Protein AF-A0A816ISH6-F1 (afdb_monomer_lite)

Secondary structure (DSSP, 8-state):
-HHHHHHHHHHHHHHHHHHHHHHHHHHHHHHHHHHHHHHHHHHHHHHHHHHHHHHHHHHHHHHHHHHHHHHHHHHHHHHHHHS-EEEEETTEEEEE--GGG--GGGS------------------------------

InterPro domains:
  IPR006880 INO80 complex subunit B-like conserved region [PF04795] (16-98)
  IPR006880 INO80 complex subunit B-like conserved region [SM01406] (16-101)
  IPR029523 INO80 complex, subunit Ies2 [PTHR21561] (8-111)

Structure (mmCIF, N/CA/C/O backbone):
data_AF-A0A816ISH6-F1
#
_entry.id   AF-A0A816ISH6-F1
#
loop_
_atom_site.group_PDB
_atom_site.id
_atom_site.type_symbol
_atom_site.label_atom_id
_atom_site.label_alt_id
_atom_site.label_comp_id
_atom_site.label_asym_id
_atom_site.label_entity_id
_atom_site.label_seq_id
_atom_site.pdbx_PDB_ins_code
_atom_site.Cartn_x
_atom_site.Cartn_y
_atom_site.Cartn_z
_atom_site.occupancy
_atom_site.B_iso_or_equiv
_atom_site.auth_seq_id
_atom_site.auth_comp_id
_atom_site.auth_asym_id
_atom_site.auth_atom_id
_atom_site.pdbx_PDB_model_num
ATOM 1 N N . MET A 1 1 ? -42.555 -4.590 68.424 1.00 69.19 1 MET A N 1
ATOM 2 C CA . MET A 1 1 ? -42.916 -4.841 67.011 1.00 69.19 1 MET A CA 1
ATOM 3 C C . MET A 1 1 ? -42.057 -4.016 66.054 1.00 69.19 1 MET A C 1
ATOM 5 O O . MET A 1 1 ? -41.632 -4.557 65.042 1.00 69.19 1 MET A O 1
ATOM 9 N N . ASP A 1 2 ? -41.692 -2.780 66.402 1.00 79.88 2 ASP A N 1
ATOM 10 C CA . ASP A 1 2 ? -40.954 -1.865 65.508 1.00 79.88 2 ASP A CA 1
ATOM 11 C C . ASP A 1 2 ? -39.544 -2.328 65.096 1.00 79.88 2 ASP A C 1
ATOM 13 O O . ASP A 1 2 ? -39.117 -2.095 63.967 1.00 79.88 2 ASP A O 1
ATOM 17 N N . TYR A 1 3 ? -38.843 -3.078 65.954 1.00 80.94 3 TYR A N 1
ATOM 18 C CA . TYR A 1 3 ? -37.494 -3.588 65.659 1.00 80.94 3 TYR A CA 1
ATOM 19 C C . TYR A 1 3 ? -37.421 -4.527 64.444 1.00 80.94 3 TYR A C 1
ATOM 21 O O . TYR A 1 3 ? -36.419 -4.541 63.731 1.00 80.94 3 TYR A O 1
ATOM 29 N N . LEU A 1 4 ? -38.469 -5.313 64.179 1.00 86.25 4 LEU A N 1
ATOM 30 C CA . LEU A 1 4 ? -38.482 -6.225 63.030 1.00 86.25 4 LEU A CA 1
ATOM 31 C C . LEU A 1 4 ? -38.718 -5.480 61.709 1.00 86.25 4 LEU A C 1
ATOM 33 O O . LEU A 1 4 ? -38.210 -5.899 60.669 1.00 86.25 4 LEU A O 1
ATOM 37 N N . LEU A 1 5 ? -39.452 -4.365 61.749 1.00 84.50 5 LEU A N 1
ATOM 38 C CA . LEU A 1 5 ? -39.700 -3.504 60.593 1.00 84.50 5 LEU A CA 1
ATOM 39 C C . LEU A 1 5 ? -38.444 -2.728 60.187 1.00 84.50 5 LEU A C 1
ATOM 41 O O . LEU A 1 5 ? -38.107 -2.723 59.003 1.00 84.50 5 LEU A O 1
ATOM 45 N N . LEU A 1 6 ? -37.716 -2.163 61.159 1.00 86.19 6 LEU A N 1
ATOM 46 C CA . LEU A 1 6 ? -36.455 -1.456 60.907 1.00 86.19 6 LEU A CA 1
ATOM 47 C C . LEU A 1 6 ? -35.427 -2.378 60.240 1.00 86.19 6 LEU A C 1
ATOM 49 O O . LEU A 1 6 ? -34.902 -2.068 59.174 1.00 86.19 6 LEU A O 1
ATOM 53 N N . ARG A 1 7 ? -35.235 -3.578 60.802 1.00 84.38 7 ARG A N 1
ATOM 54 C CA . ARG A 1 7 ? -34.295 -4.571 60.267 1.00 84.38 7 ARG A CA 1
ATOM 55 C C . ARG A 1 7 ? -34.667 -5.024 58.851 1.00 84.38 7 ARG A C 1
ATOM 57 O O . ARG A 1 7 ? -33.789 -5.265 58.024 1.00 84.38 7 ARG A O 1
ATOM 64 N N . ARG A 1 8 ? -35.964 -5.148 58.546 1.00 82.81 8 ARG A N 1
ATOM 65 C CA . ARG A 1 8 ? -36.443 -5.483 57.194 1.00 82.81 8 ARG A CA 1
ATOM 66 C C . ARG A 1 8 ? -36.147 -4.360 56.198 1.00 82.81 8 ARG A C 1
ATOM 68 O O . ARG A 1 8 ? -35.748 -4.648 55.075 1.00 82.81 8 ARG A O 1
ATOM 75 N N . GLN A 1 9 ? -36.321 -3.105 56.604 1.00 82.75 9 GLN A N 1
ATOM 76 C CA . GLN A 1 9 ? -36.034 -1.941 55.768 1.00 82.75 9 GLN A CA 1
ATOM 77 C C . GLN A 1 9 ? -34.530 -1.773 55.511 1.00 82.75 9 GLN A C 1
ATOM 79 O O . GLN A 1 9 ? -34.135 -1.495 54.381 1.00 82.75 9 GLN A O 1
ATOM 84 N N . GLU A 1 10 ? -33.690 -2.019 56.518 1.00 82.06 10 GLU A N 1
ATOM 85 C CA . GLU A 1 10 ? -32.228 -2.027 56.374 1.00 82.06 10 GLU A CA 1
ATOM 86 C C . GLU A 1 10 ? -31.761 -3.083 55.365 1.00 82.06 10 GLU A C 1
ATOM 88 O O . GLU A 1 10 ? -30.990 -2.761 54.465 1.00 82.06 10 GLU A O 1
ATOM 93 N N . ASN A 1 11 ? -32.299 -4.307 55.431 1.00 82.00 11 ASN A N 1
ATOM 94 C CA . ASN A 1 11 ? -31.974 -5.368 54.468 1.00 82.00 11 ASN A CA 1
ATOM 95 C C . ASN A 1 11 ? -32.389 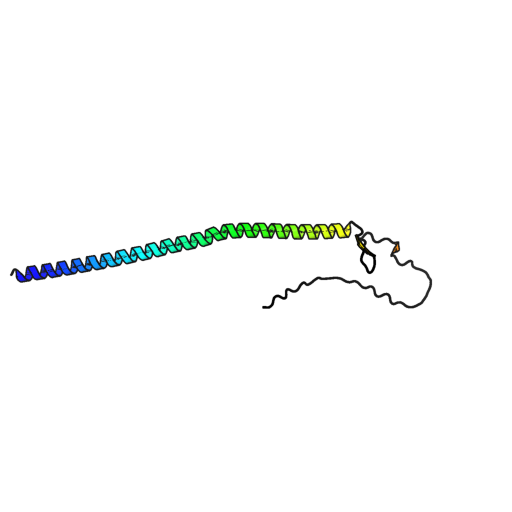-5.005 53.031 1.00 82.00 11 ASN A C 1
ATOM 97 O O . ASN A 1 11 ? -31.650 -5.268 52.083 1.00 82.00 11 ASN A O 1
ATOM 101 N N . LEU A 1 12 ? -33.559 -4.379 52.856 1.00 81.44 12 LEU A N 1
ATOM 102 C CA . LEU A 1 12 ? -34.003 -3.897 51.543 1.00 81.44 12 LEU A CA 1
ATOM 103 C C . LEU A 1 12 ? -33.078 -2.788 51.013 1.00 81.44 12 LEU A C 1
ATOM 105 O O . LEU A 1 12 ? -32.686 -2.824 49.848 1.00 81.44 12 LEU A O 1
ATOM 109 N N . SER A 1 13 ? -32.663 -1.858 51.876 1.00 88.50 13 SER A N 1
ATOM 110 C CA . SER A 1 13 ? -31.716 -0.790 51.532 1.00 88.50 13 SER A CA 1
ATOM 111 C C . SER A 1 13 ? -30.327 -1.332 51.169 1.00 88.50 13 SER A C 1
ATOM 113 O O . SER A 1 13 ? -29.712 -0.867 50.207 1.00 88.50 13 SER A O 1
ATOM 115 N N . GLU A 1 14 ? -29.814 -2.333 51.890 1.00 86.12 14 GLU A N 1
ATOM 116 C CA . GLU A 1 14 ? -28.537 -2.980 51.559 1.00 86.12 14 GLU A CA 1
ATOM 117 C C . GLU A 1 14 ? -28.580 -3.674 50.194 1.00 86.12 14 GLU A C 1
ATOM 119 O O . GLU A 1 14 ? -27.653 -3.515 49.389 1.00 86.12 14 GLU A O 1
ATOM 124 N N . MET A 1 15 ? -29.677 -4.378 49.894 1.00 87.12 15 MET A N 1
ATOM 125 C CA . MET A 1 15 ? -29.884 -4.992 48.582 1.00 87.12 15 MET A CA 1
ATOM 126 C C . MET A 1 15 ? -29.921 -3.945 47.463 1.00 87.12 15 MET A C 1
ATOM 128 O O . MET A 1 15 ? -29.249 -4.113 46.445 1.00 87.12 15 MET A O 1
ATOM 132 N N . GLU A 1 16 ? -30.642 -2.837 47.646 1.00 87.50 16 GLU A N 1
ATOM 133 C CA . GLU A 1 16 ? -30.688 -1.746 46.664 1.00 87.50 16 GLU A CA 1
ATOM 134 C C . GLU A 1 16 ? -29.313 -1.101 46.437 1.00 87.50 16 GLU A C 1
ATOM 136 O O . GLU A 1 16 ? -28.936 -0.791 45.300 1.00 87.50 16 GLU A O 1
ATOM 141 N N . GLN A 1 17 ? -28.521 -0.926 47.499 1.00 89.56 17 GLN A N 1
ATOM 142 C CA . GLN A 1 17 ? -27.163 -0.392 47.389 1.00 89.56 17 GLN A CA 1
ATOM 143 C C . GLN A 1 17 ? -26.221 -1.338 46.639 1.00 89.56 17 GLN A C 1
ATOM 145 O O . GLN A 1 17 ? -25.412 -0.878 45.825 1.00 89.56 17 GLN A O 1
ATOM 150 N N . GLN A 1 18 ? -26.311 -2.649 46.876 1.00 90.00 18 GLN A N 1
ATOM 151 C CA . GLN A 1 18 ? -25.559 -3.639 46.101 1.00 90.00 18 GLN A CA 1
ATOM 152 C C . GLN A 1 18 ? -25.955 -3.615 44.627 1.00 90.00 18 GLN A C 1
ATOM 154 O O . GLN A 1 18 ? -25.078 -3.646 43.762 1.00 90.00 18 GLN A O 1
ATOM 159 N N . LEU A 1 19 ? -27.249 -3.488 44.338 1.00 89.50 19 LEU A N 1
ATOM 160 C CA . LEU A 1 19 ? -27.765 -3.456 42.974 1.00 89.50 19 LEU A CA 1
ATOM 161 C C . LEU A 1 19 ? -27.260 -2.217 42.216 1.00 89.50 19 LEU A C 1
ATOM 163 O O . LEU A 1 19 ? -26.742 -2.347 41.108 1.00 89.50 19 LEU A O 1
ATOM 167 N N . LYS A 1 20 ? -27.255 -1.038 42.857 1.00 90.12 20 LYS A N 1
ATOM 168 C CA . LYS A 1 20 ? -26.635 0.184 42.303 1.00 90.12 20 LYS A CA 1
ATOM 169 C C . LYS A 1 20 ? -25.135 0.030 42.040 1.00 90.12 20 LYS A C 1
ATOM 171 O O . LYS A 1 20 ? -24.636 0.488 41.011 1.00 90.12 20 LYS A O 1
ATOM 176 N N . LYS A 1 21 ? -24.393 -0.613 42.950 1.00 91.19 21 LYS A N 1
ATOM 177 C CA . LYS A 1 21 ? -22.954 -0.877 42.759 1.00 91.19 21 LYS A CA 1
ATOM 178 C C . LYS A 1 21 ? -22.710 -1.840 41.594 1.00 91.19 21 LYS A C 1
ATOM 180 O O . LYS A 1 21 ? -21.810 -1.598 40.787 1.00 91.19 21 LYS A O 1
ATOM 185 N N . ALA A 1 22 ? -23.516 -2.895 41.482 1.00 90.12 22 ALA A N 1
ATOM 186 C CA . ALA A 1 22 ? -23.429 -3.867 40.398 1.00 90.12 22 ALA A CA 1
ATOM 187 C C . ALA A 1 22 ? -23.738 -3.222 39.037 1.00 90.12 22 ALA A C 1
ATOM 189 O O . ALA A 1 22 ? -22.998 -3.429 38.073 1.00 90.12 22 ALA A O 1
ATOM 190 N N . GLU A 1 23 ? -24.761 -2.368 38.973 1.00 91.50 23 GLU A N 1
ATOM 191 C CA . GLU A 1 23 ? -25.122 -1.625 37.766 1.00 91.50 23 GLU A CA 1
ATOM 192 C C . GLU A 1 23 ? -24.006 -0.660 37.337 1.00 91.50 23 GLU A C 1
ATOM 194 O O . GLU A 1 23 ? -23.609 -0.635 36.170 1.00 91.50 23 GLU A O 1
ATOM 199 N N . ALA A 1 24 ? -23.432 0.097 38.278 1.00 92.44 24 ALA A N 1
ATOM 200 C CA . ALA A 1 24 ? -22.317 0.996 37.988 1.00 92.44 24 ALA A CA 1
ATOM 201 C C . ALA A 1 24 ? -21.093 0.237 37.443 1.00 92.44 24 ALA A C 1
ATOM 203 O O . ALA A 1 24 ? -20.438 0.699 36.504 1.00 92.44 24 ALA A O 1
ATOM 204 N N . ALA A 1 25 ? -20.799 -0.947 37.988 1.00 90.75 25 ALA A N 1
ATOM 205 C CA . ALA A 1 25 ? -19.729 -1.804 37.489 1.00 90.75 25 ALA A CA 1
ATOM 206 C C . ALA A 1 25 ? -20.022 -2.331 36.073 1.00 90.75 25 ALA A C 1
ATOM 208 O O . ALA A 1 25 ? -19.127 -2.335 35.226 1.00 90.75 25 ALA A O 1
ATOM 209 N N . GLN A 1 26 ? -21.265 -2.728 35.783 1.00 89.81 26 GLN A N 1
ATOM 210 C CA . GLN A 1 26 ? -21.667 -3.158 34.441 1.00 89.81 26 GLN A CA 1
ATOM 211 C C . GLN A 1 26 ? -21.586 -2.020 33.421 1.00 89.81 26 GLN A C 1
ATOM 213 O O . GLN A 1 26 ? -21.000 -2.203 32.355 1.00 89.81 26 GLN A O 1
ATOM 218 N N . ARG A 1 27 ? -22.079 -0.822 33.760 1.00 92.12 27 ARG A N 1
ATOM 219 C CA . ARG A 1 27 ? -21.986 0.359 32.885 1.00 92.12 27 ARG A CA 1
ATOM 220 C C . ARG A 1 27 ? -20.536 0.683 32.521 1.00 92.12 27 ARG A C 1
ATOM 222 O O . ARG A 1 27 ? -20.252 0.970 31.361 1.00 92.12 27 ARG A O 1
ATOM 229 N N . ARG A 1 28 ? -19.607 0.578 33.478 1.00 89.69 28 ARG A N 1
ATOM 230 C CA . ARG A 1 28 ? -18.167 0.757 33.216 1.00 89.69 28 ARG A CA 1
ATOM 231 C C . ARG A 1 28 ? -17.619 -0.293 32.250 1.00 89.69 28 ARG A C 1
ATOM 233 O O . ARG A 1 28 ? -16.901 0.072 31.326 1.00 89.69 28 ARG A O 1
ATOM 240 N N . LYS A 1 29 ? -17.980 -1.571 32.415 1.00 91.75 29 LYS A N 1
ATOM 241 C CA . LYS A 1 29 ? -17.555 -2.644 31.495 1.00 91.75 29 LYS A CA 1
ATOM 242 C C . LYS A 1 29 ? -18.022 -2.382 30.062 1.00 91.75 29 LYS A C 1
ATOM 244 O O . LYS A 1 29 ? -17.213 -2.449 29.144 1.00 91.75 29 LYS A O 1
ATOM 249 N N . VAL A 1 30 ? -19.291 -2.011 29.892 1.00 93.62 30 VAL A N 1
ATOM 250 C CA . VAL A 1 30 ? -19.874 -1.709 28.574 1.00 93.62 30 VAL A CA 1
ATOM 251 C C . VAL A 1 30 ? -19.176 -0.520 27.909 1.00 93.62 30 VAL A C 1
ATOM 253 O O . VAL A 1 30 ? -18.892 -0.563 26.716 1.00 93.62 30 VAL A O 1
ATOM 256 N N . GLN A 1 31 ? -18.861 0.537 28.664 1.00 91.88 31 GLN A N 1
ATOM 257 C CA . GLN A 1 31 ? -18.144 1.695 28.120 1.00 91.88 31 GLN A CA 1
ATOM 258 C C . GLN A 1 31 ? -16.723 1.348 27.669 1.00 91.88 31 GLN A C 1
ATOM 260 O O . GLN A 1 31 ? -16.304 1.804 26.609 1.00 91.88 31 GLN A O 1
ATOM 265 N N . ILE A 1 32 ? -16.004 0.526 28.439 1.00 91.00 32 ILE A N 1
ATOM 266 C CA . ILE A 1 32 ? -14.646 0.091 28.089 1.00 91.00 32 ILE A CA 1
ATOM 267 C C . ILE A 1 32 ? -14.665 -0.751 26.813 1.00 91.00 32 ILE A C 1
ATOM 269 O O . ILE A 1 32 ? -13.877 -0.489 25.911 1.00 91.00 32 ILE A O 1
ATOM 273 N N . GLU A 1 33 ? -15.576 -1.720 26.705 1.00 90.25 33 GLU A N 1
ATOM 274 C CA . GLU A 1 33 ? -15.699 -2.536 25.492 1.00 90.25 33 GLU A CA 1
ATOM 275 C C . GLU A 1 33 ? -16.069 -1.675 24.283 1.00 90.25 33 GLU A C 1
ATOM 277 O O . GLU A 1 33 ? -15.468 -1.810 23.220 1.00 90.25 33 GLU A O 1
ATOM 282 N N . LYS A 1 34 ? -17.019 -0.748 24.446 1.00 93.56 34 LYS A N 1
ATOM 283 C CA . LYS A 1 34 ? -17.421 0.161 23.371 1.00 93.56 34 LYS A CA 1
ATOM 284 C C . LYS A 1 34 ? -16.247 1.020 22.898 1.00 93.56 34 LYS A C 1
ATOM 286 O O . LYS A 1 34 ? -16.011 1.097 21.697 1.00 93.56 34 LYS A O 1
ATOM 291 N N . ALA A 1 35 ? -15.492 1.607 23.827 1.00 89.69 35 ALA A N 1
ATOM 292 C CA . ALA A 1 35 ? -14.310 2.403 23.506 1.00 89.69 35 ALA A CA 1
ATOM 293 C C . ALA A 1 35 ? -13.208 1.557 22.840 1.00 89.69 35 ALA A C 1
ATOM 295 O O . ALA A 1 35 ? -12.607 1.980 21.852 1.00 89.69 35 ALA A O 1
ATOM 296 N N . ALA A 1 36 ? -12.974 0.336 23.328 1.00 91.81 36 ALA A N 1
ATOM 297 C CA . ALA A 1 36 ? -12.021 -0.592 22.724 1.00 91.81 36 ALA A CA 1
ATOM 298 C C . ALA A 1 36 ? -12.422 -0.953 21.284 1.00 91.81 36 ALA A C 1
ATOM 300 O O . ALA A 1 36 ? -11.604 -0.868 20.374 1.00 91.81 36 ALA A O 1
ATOM 3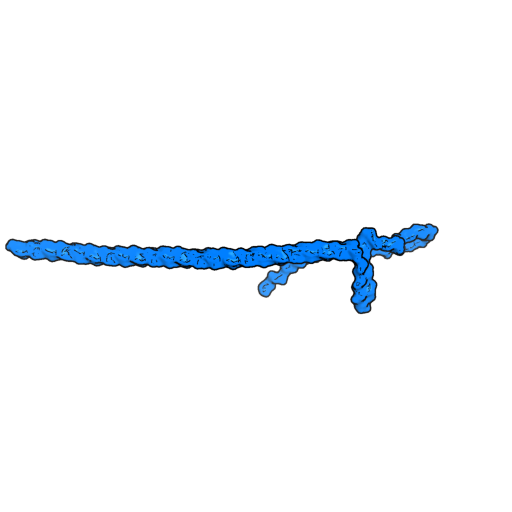01 N N . ARG A 1 37 ? -13.699 -1.261 21.052 1.00 90.44 37 ARG A N 1
ATOM 302 C CA . ARG A 1 37 ? -14.219 -1.637 19.731 1.00 90.44 37 ARG A CA 1
ATOM 303 C C . ARG A 1 37 ? -14.187 -0.482 18.729 1.00 90.44 37 ARG A C 1
ATOM 305 O O . ARG A 1 37 ? -13.892 -0.691 17.556 1.00 90.44 37 ARG A O 1
ATOM 312 N N . GLU A 1 38 ? -14.483 0.732 19.186 1.00 90.12 38 GLU A N 1
ATOM 313 C CA . GLU A 1 38 ? -14.436 1.938 18.356 1.00 90.12 38 GLU A CA 1
ATOM 314 C C . GLU A 1 38 ? -12.988 2.295 17.976 1.00 90.12 38 GLU A C 1
ATOM 316 O O . GLU A 1 38 ? -12.697 2.502 16.798 1.00 90.12 38 GLU A O 1
ATOM 321 N N . SER A 1 39 ? -12.055 2.236 18.934 1.00 90.00 39 SER A N 1
ATOM 322 C CA . SER A 1 39 ? -10.625 2.463 18.665 1.00 90.00 39 SER A CA 1
ATOM 323 C C . SER A 1 39 ? -9.993 1.400 17.756 1.00 90.00 39 SER A C 1
ATOM 325 O O . SER A 1 39 ? -9.197 1.740 16.879 1.00 90.00 39 SER A O 1
ATOM 327 N N . GLU A 1 40 ? -10.373 0.127 17.891 1.00 90.56 40 GLU A N 1
ATOM 328 C CA . GLU A 1 40 ? -9.930 -0.944 16.991 1.00 90.56 40 GLU A CA 1
ATOM 329 C C . GLU A 1 40 ? -10.420 -0.705 15.555 1.00 90.56 40 GLU A C 1
ATOM 331 O O . GLU A 1 40 ? -9.637 -0.759 14.600 1.00 90.56 40 GLU A O 1
ATOM 336 N N . ALA A 1 41 ? -11.706 -0.381 15.391 1.00 91.75 41 ALA A N 1
ATOM 337 C CA . ALA A 1 41 ? -12.291 -0.120 14.081 1.00 91.75 41 ALA A CA 1
ATOM 338 C C . ALA A 1 41 ? -11.626 1.076 13.380 1.00 91.75 41 ALA A C 1
ATOM 340 O O . ALA A 1 41 ? -11.379 1.031 12.170 1.00 91.75 41 ALA A O 1
ATOM 341 N N . GLU A 1 42 ? -11.299 2.136 14.121 1.00 88.69 42 GLU A N 1
ATOM 342 C CA . GLU A 1 42 ? -10.562 3.280 13.583 1.00 88.69 42 GLU A CA 1
ATOM 343 C C . GLU A 1 42 ? -9.115 2.935 13.212 1.00 88.69 42 GLU A C 1
ATOM 345 O O . GLU A 1 42 ? -8.644 3.358 12.151 1.00 88.69 42 GLU A O 1
ATOM 350 N N . ALA A 1 43 ? -8.420 2.128 14.019 1.00 93.00 43 ALA A N 1
ATOM 351 C CA . ALA A 1 43 ? -7.064 1.678 13.712 1.00 93.00 43 ALA A CA 1
ATOM 352 C C . ALA A 1 43 ? -7.018 0.866 12.406 1.00 93.00 43 ALA A C 1
ATOM 354 O O . ALA A 1 43 ? -6.199 1.153 11.527 1.00 93.00 43 ALA A O 1
ATOM 355 N N . ILE A 1 44 ? -7.952 -0.075 12.224 1.00 89.00 44 ILE A N 1
ATOM 356 C CA . ILE A 1 44 ? -8.078 -0.862 10.986 1.00 89.00 44 ILE A CA 1
ATOM 357 C C . ILE A 1 44 ? -8.369 0.053 9.790 1.00 89.00 44 ILE A C 1
ATOM 359 O O . ILE A 1 44 ? -7.711 -0.057 8.751 1.00 89.00 44 ILE A O 1
ATOM 363 N N . ARG A 1 45 ? -9.315 0.996 9.927 1.00 88.25 45 ARG A N 1
ATOM 364 C CA . ARG A 1 45 ? -9.643 1.965 8.864 1.00 88.25 45 ARG A CA 1
ATOM 365 C C . ARG A 1 45 ? -8.433 2.801 8.456 1.00 88.25 45 ARG A C 1
ATOM 367 O O . ARG A 1 45 ? -8.257 3.067 7.267 1.00 88.25 45 ARG A O 1
ATOM 374 N N . LYS A 1 46 ? -7.595 3.202 9.414 1.00 90.19 46 LYS A N 1
ATOM 375 C CA . LYS A 1 46 ? -6.410 4.028 9.158 1.00 90.19 46 LYS A CA 1
ATOM 376 C C . LYS A 1 46 ? -5.325 3.262 8.404 1.00 90.19 46 LYS A C 1
ATOM 378 O O . LYS A 1 46 ? -4.805 3.785 7.419 1.00 90.19 46 LYS A O 1
ATOM 383 N N . ILE A 1 47 ? -5.053 2.020 8.810 1.00 87.56 47 ILE A N 1
ATOM 384 C CA . ILE A 1 47 ? -4.099 1.129 8.131 1.00 87.56 47 ILE A CA 1
ATOM 385 C C . ILE A 1 47 ? -4.563 0.866 6.691 1.00 87.56 47 ILE A C 1
ATOM 387 O O . ILE A 1 47 ? -3.845 1.167 5.738 1.00 87.56 47 ILE A O 1
ATOM 391 N N . LEU A 1 48 ? -5.802 0.395 6.512 1.00 82.19 48 LEU A N 1
ATOM 392 C CA . LEU A 1 48 ? -6.321 0.016 5.195 1.00 82.19 48 LEU A CA 1
ATOM 393 C C . LEU A 1 48 ? -6.483 1.223 4.252 1.00 82.19 48 LEU A C 1
ATOM 395 O O . LEU A 1 48 ? -6.195 1.139 3.054 1.00 82.19 48 LEU A O 1
ATOM 399 N N . GLY A 1 49 ? -6.921 2.364 4.790 1.00 80.00 49 GLY A N 1
ATOM 400 C CA . GLY A 1 49 ? -7.078 3.607 4.040 1.00 80.00 49 GLY A CA 1
ATOM 401 C C . GLY A 1 49 ? -5.745 4.144 3.516 1.00 80.00 49 GLY A C 1
ATOM 402 O O . GLY A 1 49 ? -5.643 4.465 2.328 1.00 80.00 49 GLY A O 1
ATOM 403 N N . GLN A 1 50 ? -4.705 4.188 4.357 1.00 74.81 50 GLN A N 1
ATOM 404 C CA . GLN A 1 50 ? -3.374 4.631 3.928 1.00 74.81 50 GLN A CA 1
ATOM 405 C C . GLN A 1 50 ? -2.752 3.681 2.901 1.00 74.81 50 GLN A C 1
ATOM 407 O O . GLN A 1 50 ? -2.260 4.152 1.866 1.00 74.81 50 GLN A O 1
ATOM 412 N N . ASP A 1 51 ? -2.829 2.370 3.133 1.00 70.81 51 ASP A N 1
ATOM 413 C CA . ASP A 1 51 ? -2.208 1.380 2.251 1.00 70.81 51 ASP A CA 1
ATOM 414 C C . ASP A 1 51 ? -2.819 1.366 0.847 1.00 70.81 51 ASP A C 1
ATOM 416 O O . ASP A 1 51 ? -2.093 1.214 -0.137 1.00 70.81 51 ASP A O 1
ATOM 420 N N . SER A 1 52 ? -4.124 1.626 0.708 1.00 72.75 52 SER A N 1
ATOM 421 C CA . SER A 1 52 ? -4.775 1.699 -0.610 1.00 72.75 52 SER A CA 1
ATOM 422 C C . SER A 1 52 ? -4.176 2.789 -1.517 1.00 72.75 52 SER A C 1
ATOM 424 O O . SER A 1 52 ? -3.951 2.577 -2.714 1.00 72.75 52 SER A O 1
ATOM 426 N N . SER A 1 53 ? -3.857 3.955 -0.946 1.00 74.44 53 SER A N 1
ATOM 427 C CA . SER A 1 53 ? -3.282 5.087 -1.679 1.00 74.44 53 SER A CA 1
ATOM 428 C C . SER A 1 53 ? -1.821 4.841 -2.056 1.00 74.44 53 SER A C 1
ATOM 430 O O . SER A 1 53 ? -1.396 5.173 -3.168 1.0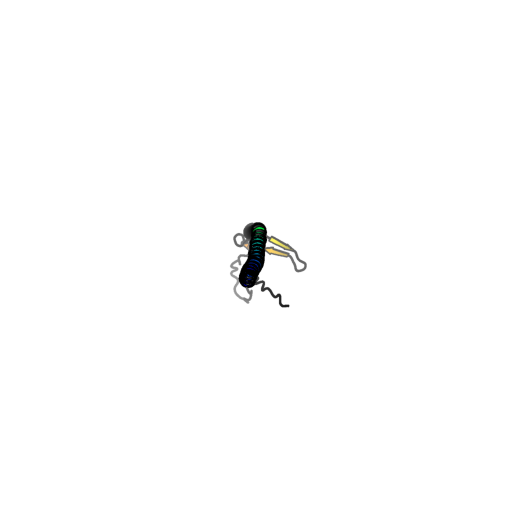0 74.44 53 SER A O 1
ATOM 432 N N . ARG A 1 54 ? -1.067 4.218 -1.143 1.00 79.06 54 ARG A N 1
ATOM 433 C CA . ARG A 1 54 ? 0.338 3.866 -1.329 1.00 79.06 54 ARG A CA 1
ATOM 434 C C . ARG A 1 54 ? 0.481 2.795 -2.403 1.00 79.06 54 ARG A C 1
ATOM 436 O O . ARG A 1 54 ? 1.200 3.014 -3.377 1.00 79.06 54 ARG A O 1
ATOM 443 N N . LYS A 1 55 ? -0.309 1.724 -2.310 1.00 81.62 55 LYS A N 1
ATOM 444 C CA . LYS A 1 55 ? -0.345 0.635 -3.292 1.00 81.62 55 LYS A CA 1
ATOM 445 C C . LYS A 1 55 ? -0.657 1.139 -4.702 1.00 81.62 55 LYS A C 1
ATOM 447 O O . LYS A 1 55 ? 0.061 0.828 -5.645 1.00 81.62 55 LYS A O 1
ATOM 452 N N . LYS A 1 56 ? -1.643 2.032 -4.851 1.00 80.50 56 LYS A N 1
ATOM 453 C CA . LYS A 1 56 ? -1.990 2.630 -6.154 1.00 80.50 56 LYS A CA 1
ATOM 454 C C . LYS A 1 56 ? -0.859 3.472 -6.761 1.00 80.50 56 LYS A C 1
ATOM 456 O O . LYS A 1 56 ? -0.751 3.554 -7.986 1.00 80.50 56 LYS A O 1
ATOM 461 N N . ARG A 1 57 ? -0.039 4.138 -5.939 1.00 82.31 57 ARG A N 1
ATOM 462 C CA . ARG A 1 57 ? 1.139 4.888 -6.414 1.00 82.31 57 ARG A CA 1
ATOM 463 C C . ARG A 1 57 ? 2.256 3.938 -6.838 1.00 82.31 57 ARG A C 1
ATOM 465 O O . ARG A 1 57 ? 2.817 4.126 -7.913 1.00 82.31 57 ARG A O 1
ATOM 472 N N . GLU A 1 58 ? 2.528 2.915 -6.037 1.00 83.19 58 GLU A N 1
ATOM 473 C CA . GLU A 1 58 ? 3.550 1.905 -6.327 1.00 83.19 58 GLU A CA 1
ATOM 474 C C . GLU A 1 58 ? 3.239 1.134 -7.620 1.00 83.19 58 GLU A C 1
ATOM 476 O O . GLU A 1 58 ? 4.115 0.995 -8.473 1.00 83.19 58 GLU A O 1
ATOM 481 N N . ASP A 1 59 ? 1.982 0.738 -7.837 1.00 86.38 59 ASP A N 1
ATOM 482 C CA . ASP A 1 59 ? 1.562 0.034 -9.057 1.00 86.38 59 ASP A CA 1
ATOM 483 C C . ASP A 1 59 ? 1.729 0.892 -10.321 1.00 86.38 59 ASP A C 1
ATOM 485 O O . ASP A 1 59 ? 2.127 0.391 -11.373 1.00 86.38 59 ASP A O 1
ATOM 489 N N . LYS A 1 60 ? 1.470 2.205 -10.238 1.00 88.88 60 LYS A N 1
ATOM 490 C CA . LYS A 1 60 ? 1.698 3.128 -11.364 1.00 88.88 60 LYS A CA 1
ATOM 491 C C . LYS A 1 60 ? 3.179 3.270 -11.704 1.00 88.88 60 LYS A C 1
ATOM 493 O O . LYS A 1 60 ? 3.517 3.385 -12.877 1.00 88.88 60 LYS A O 1
ATOM 498 N N . ILE A 1 61 ? 4.045 3.298 -10.694 1.00 88.44 61 ILE A N 1
ATOM 499 C CA . ILE A 1 61 ? 5.493 3.410 -10.897 1.00 88.44 61 ILE A CA 1
ATOM 500 C C . ILE A 1 61 ? 6.026 2.131 -11.542 1.00 88.44 61 ILE A C 1
ATOM 502 O O . ILE A 1 61 ? 6.755 2.226 -12.523 1.00 88.44 61 ILE A O 1
ATOM 506 N N . LYS A 1 62 ? 5.614 0.955 -11.050 1.00 89.25 62 LYS A N 1
ATOM 507 C CA . LYS A 1 62 ? 6.006 -0.336 -11.635 1.00 89.25 62 LYS A CA 1
ATOM 508 C C . LYS A 1 62 ? 5.639 -0.421 -13.114 1.00 89.25 62 LYS A C 1
ATOM 510 O O . LYS A 1 62 ? 6.523 -0.624 -13.931 1.00 89.25 62 LYS A O 1
ATOM 515 N N . LYS A 1 63 ? 4.385 -0.111 -13.468 1.00 90.12 63 LYS A N 1
ATOM 516 C CA . LYS A 1 63 ? 3.940 -0.099 -14.873 1.00 90.12 63 LYS A CA 1
ATOM 517 C C . LYS A 1 63 ? 4.786 0.813 -15.760 1.00 90.12 63 LYS A C 1
ATOM 519 O O . LYS A 1 63 ? 5.214 0.392 -16.823 1.00 90.12 63 LYS A O 1
ATOM 524 N N . ARG A 1 64 ? 5.081 2.035 -15.304 1.00 88.69 64 ARG A N 1
ATOM 525 C CA . ARG A 1 64 ? 5.932 2.969 -16.062 1.00 88.69 64 ARG A CA 1
ATOM 526 C C . ARG A 1 64 ? 7.360 2.456 -16.239 1.00 88.69 64 ARG A C 1
ATOM 528 O O . ARG A 1 64 ? 7.965 2.699 -17.275 1.00 88.69 64 ARG A O 1
ATOM 535 N N . LEU A 1 65 ? 7.919 1.796 -15.225 1.00 90.25 65 LEU A N 1
ATOM 536 C CA . LEU A 1 65 ? 9.252 1.200 -15.320 1.00 90.25 65 LEU A CA 1
ATOM 537 C C . LEU A 1 65 ? 9.269 0.022 -16.297 1.00 90.25 65 LEU A C 1
ATOM 539 O O . LEU A 1 65 ? 10.196 -0.069 -17.099 1.00 90.25 65 LEU A O 1
ATOM 543 N N . ASP A 1 66 ? 8.242 -0.825 -16.259 1.00 87.38 66 ASP A N 1
ATOM 544 C CA . ASP A 1 66 ? 8.100 -1.964 -17.166 1.00 87.38 66 ASP A CA 1
ATOM 545 C C . ASP A 1 66 ? 7.933 -1.492 -18.621 1.00 87.38 66 ASP A C 1
ATOM 547 O O . ASP A 1 66 ? 8.630 -1.980 -19.510 1.00 87.38 66 ASP A O 1
ATOM 551 N N . GLU A 1 67 ? 7.096 -0.477 -18.858 1.00 86.38 67 GLU A N 1
ATOM 552 C CA . GLU A 1 67 ? 6.914 0.156 -20.173 1.00 86.38 67 GLU A CA 1
ATOM 553 C C . GLU A 1 67 ? 8.227 0.756 -20.702 1.00 86.38 67 GLU A C 1
ATOM 555 O O . GLU A 1 67 ? 8.606 0.496 -21.842 1.00 86.38 67 GLU A O 1
ATOM 560 N N . LEU A 1 68 ? 8.978 1.490 -19.869 1.00 86.94 68 LEU A N 1
ATOM 561 C CA . LEU A 1 68 ? 10.281 2.049 -20.254 1.00 86.94 68 LEU A CA 1
ATOM 562 C C . LEU A 1 68 ? 11.326 0.968 -20.553 1.00 86.94 68 LEU A C 1
ATOM 564 O O . LEU A 1 68 ? 12.174 1.155 -21.426 1.00 86.94 68 LEU A O 1
ATOM 568 N N . ALA A 1 69 ? 11.316 -0.144 -19.816 1.00 86.06 69 ALA A N 1
ATOM 569 C CA . ALA A 1 69 ? 12.213 -1.264 -20.079 1.00 86.06 69 ALA A CA 1
ATOM 570 C C . ALA A 1 69 ? 11.868 -1.943 -21.410 1.00 86.06 69 ALA A C 1
ATOM 572 O O . ALA A 1 69 ? 12.766 -2.239 -22.199 1.00 86.06 69 ALA A O 1
ATOM 573 N N . GLN A 1 70 ? 10.575 -2.131 -21.680 1.00 86.44 70 GLN A N 1
ATOM 574 C CA . GLN A 1 70 ? 10.091 -2.715 -22.925 1.00 86.44 70 GLN A CA 1
ATOM 575 C C . GLN A 1 70 ? 10.384 -1.813 -24.129 1.00 86.44 70 GLN A C 1
ATOM 577 O O . GLN A 1 70 ? 10.875 -2.297 -25.147 1.00 86.44 70 GLN A O 1
ATOM 582 N N . GLU A 1 71 ? 10.155 -0.503 -24.008 1.00 83.44 71 GLU A N 1
ATOM 583 C CA . GLU A 1 71 ? 10.469 0.469 -25.057 1.00 83.44 71 GLU A CA 1
ATOM 584 C C . GLU A 1 71 ? 11.974 0.505 -25.350 1.00 83.44 71 GLU A C 1
ATOM 586 O O . GLU A 1 71 ? 12.376 0.478 -26.511 1.00 83.44 71 GLU A O 1
ATOM 591 N N . LYS A 1 72 ? 12.823 0.485 -24.312 1.00 84.25 72 LYS A N 1
ATOM 592 C CA . LYS A 1 72 ? 14.282 0.419 -24.482 1.00 84.25 72 LYS A CA 1
ATOM 593 C C . LYS A 1 72 ? 14.730 -0.860 -25.182 1.00 84.25 72 LYS A C 1
ATOM 595 O O . LYS A 1 72 ? 15.561 -0.775 -26.081 1.00 84.25 72 LYS A O 1
ATOM 600 N N . ALA A 1 73 ? 14.178 -2.011 -24.803 1.00 79.69 73 ALA A N 1
ATOM 601 C CA . ALA A 1 73 ? 14.505 -3.285 -25.437 1.00 79.69 73 ALA A CA 1
ATOM 602 C C . ALA A 1 73 ? 14.087 -3.301 -26.917 1.00 79.69 73 ALA A C 1
ATOM 604 O O . ALA A 1 73 ? 14.897 -3.627 -27.781 1.00 79.69 73 ALA A O 1
ATOM 605 N N . ALA A 1 74 ? 12.862 -2.861 -27.223 1.00 79.31 74 ALA A N 1
ATOM 606 C CA . ALA A 1 74 ? 12.367 -2.773 -28.596 1.00 79.31 74 ALA A CA 1
ATOM 607 C C . ALA A 1 74 ? 13.158 -1.755 -29.439 1.00 79.31 74 ALA A C 1
ATOM 609 O O . ALA A 1 74 ? 13.425 -1.983 -30.620 1.00 79.31 74 ALA A O 1
ATOM 610 N N . HIS A 1 75 ? 13.561 -0.628 -28.845 1.00 76.81 75 HIS A N 1
ATOM 611 C CA . HIS A 1 75 ? 14.402 0.362 -29.510 1.00 76.81 75 HIS A CA 1
ATOM 612 C C . HIS A 1 75 ? 15.811 -0.179 -29.781 1.00 76.81 75 HIS A C 1
ATOM 614 O O . HIS A 1 75 ? 16.350 0.055 -30.859 1.00 76.81 75 HIS A O 1
ATOM 620 N N . GLU A 1 76 ? 16.420 -0.904 -28.841 1.00 74.81 76 GLU A N 1
ATOM 621 C CA . GLU A 1 76 ? 17.731 -1.533 -29.035 1.00 74.81 76 GLU A CA 1
ATOM 622 C C . GLU A 1 76 ? 17.686 -2.609 -30.129 1.00 74.81 76 GLU A C 1
ATOM 624 O O . GLU A 1 76 ? 18.542 -2.615 -31.014 1.00 74.81 76 GLU A O 1
ATOM 629 N N . GLU A 1 77 ? 16.642 -3.441 -30.148 1.00 72.00 77 GLU A N 1
ATOM 630 C CA . GLU A 1 77 ? 16.405 -4.421 -31.212 1.00 72.00 77 GLU A CA 1
ATOM 631 C C . GLU A 1 77 ? 16.266 -3.735 -32.583 1.00 72.00 77 GLU A C 1
ATOM 633 O O . GLU A 1 77 ? 16.966 -4.081 -33.541 1.00 72.00 77 GLU A O 1
ATOM 638 N N . ARG A 1 78 ? 15.454 -2.674 -32.670 1.00 68.50 78 ARG A N 1
ATOM 639 C CA . ARG A 1 78 ? 15.292 -1.883 -33.899 1.00 68.50 78 ARG A CA 1
ATOM 640 C C . ARG A 1 78 ? 16.580 -1.170 -34.324 1.00 68.50 78 ARG A C 1
ATOM 642 O O . ARG A 1 78 ? 16.890 -1.098 -35.510 1.00 68.50 78 ARG A O 1
ATOM 649 N N . ALA A 1 79 ? 17.346 -0.639 -33.375 1.00 65.88 79 ALA A N 1
ATOM 650 C CA . ALA A 1 79 ? 18.610 0.033 -33.658 1.00 65.88 79 ALA A CA 1
ATOM 651 C C . ALA A 1 79 ? 19.677 -0.957 -34.151 1.00 65.88 79 ALA A C 1
ATOM 653 O O . ALA A 1 79 ? 20.414 -0.639 -35.084 1.00 65.88 79 ALA A O 1
ATOM 654 N N . SER A 1 80 ? 19.723 -2.162 -33.572 1.00 64.94 80 SER A N 1
ATOM 655 C CA . SER A 1 80 ? 20.670 -3.221 -33.946 1.00 64.94 80 SER A CA 1
ATOM 656 C C . SER A 1 80 ? 20.450 -3.758 -35.365 1.00 64.94 80 SER A C 1
ATOM 658 O O . SER A 1 80 ? 21.403 -4.125 -36.049 1.00 64.94 80 SER A O 1
ATOM 660 N N . THR A 1 81 ? 19.201 -3.749 -35.834 1.00 66.00 81 THR A N 1
ATOM 661 C CA . THR A 1 81 ? 18.825 -4.220 -37.175 1.00 66.00 81 THR A CA 1
ATOM 662 C C . THR A 1 81 ? 18.911 -3.128 -38.244 1.00 66.00 81 THR A C 1
ATOM 664 O O . THR A 1 81 ? 19.002 -3.428 -39.434 1.00 66.00 81 THR A O 1
ATOM 667 N N . SER A 1 82 ? 18.922 -1.850 -37.856 1.00 70.19 82 SER A N 1
ATOM 668 C CA . SER A 1 82 ? 18.833 -0.744 -38.815 1.00 70.19 82 SER A CA 1
ATOM 669 C C . SER A 1 82 ? 20.180 -0.111 -39.191 1.00 70.19 82 SER A C 1
ATOM 671 O O . SER A 1 82 ? 20.299 0.401 -40.307 1.00 70.19 82 SER A O 1
ATOM 673 N N . TYR A 1 83 ? 21.197 -0.135 -38.318 1.00 75.50 83 TYR A N 1
ATOM 674 C CA . TYR A 1 83 ? 22.419 0.663 -38.506 1.00 75.50 83 TYR A CA 1
ATOM 675 C C . TYR A 1 83 ? 23.716 -0.105 -38.219 1.00 75.50 83 TYR A C 1
ATOM 677 O O . TYR A 1 83 ? 23.768 -0.989 -37.370 1.00 75.50 83 TYR A O 1
ATOM 685 N N . ILE A 1 84 ? 24.792 0.277 -38.914 1.00 82.69 84 ILE A N 1
ATOM 686 C CA . ILE A 1 84 ? 26.156 -0.195 -38.636 1.00 82.69 84 ILE A CA 1
ATOM 687 C C . ILE A 1 84 ? 26.661 0.500 -37.365 1.00 82.69 84 ILE A C 1
ATOM 689 O O . ILE A 1 84 ? 26.594 1.726 -37.263 1.00 82.69 84 ILE A O 1
ATOM 693 N N . ARG A 1 85 ? 27.188 -0.265 -36.403 1.00 84.69 85 ARG A N 1
ATOM 694 C CA . ARG A 1 85 ? 27.700 0.262 -35.128 1.00 84.69 85 ARG A CA 1
ATOM 695 C C . ARG A 1 85 ? 29.221 0.171 -35.067 1.00 84.69 85 ARG A C 1
ATOM 697 O O . ARG A 1 85 ? 29.774 -0.918 -35.179 1.00 84.69 85 ARG A O 1
ATOM 704 N N . THR A 1 86 ? 29.884 1.294 -34.808 1.00 88.38 86 THR A N 1
ATOM 705 C CA . THR A 1 86 ? 31.347 1.365 -34.667 1.00 88.38 86 THR A CA 1
ATOM 706 C C . THR A 1 86 ? 31.726 1.683 -33.224 1.00 88.38 86 THR A C 1
ATOM 708 O O . THR A 1 86 ? 31.258 2.670 -32.661 1.00 88.38 86 THR A O 1
ATOM 711 N N . ILE A 1 87 ? 32.577 0.852 -32.619 1.00 88.69 87 ILE A N 1
ATOM 712 C CA . ILE A 1 87 ? 33.135 1.043 -31.274 1.00 88.69 87 ILE A CA 1
ATOM 713 C C . ILE A 1 87 ? 34.650 1.154 -31.411 1.00 88.69 87 ILE A C 1
ATOM 715 O O . ILE A 1 87 ? 35.293 0.207 -31.854 1.00 88.69 87 ILE A O 1
ATOM 719 N N . MET A 1 88 ? 35.227 2.285 -31.016 1.00 93.94 88 MET A N 1
ATOM 720 C CA . MET A 1 88 ? 36.681 2.466 -30.975 1.00 93.94 88 MET A CA 1
ATOM 721 C C . MET A 1 88 ? 37.179 2.262 -29.544 1.00 93.94 88 MET A C 1
ATOM 723 O O . MET A 1 88 ? 36.613 2.829 -28.610 1.00 93.94 88 MET A O 1
ATOM 727 N N . GLY A 1 89 ? 38.232 1.469 -29.367 1.00 91.31 89 GLY A N 1
ATOM 728 C CA . GLY A 1 89 ? 38.889 1.258 -28.081 1.00 91.31 89 GLY A CA 1
ATOM 729 C C . GLY A 1 89 ? 40.414 1.214 -28.216 1.00 91.31 89 GLY A C 1
ATOM 730 O O . GLY A 1 89 ? 40.936 1.168 -29.329 1.00 91.31 89 GLY A O 1
ATOM 731 N N . PRO A 1 90 ? 41.152 1.188 -27.093 1.00 90.62 90 PRO A N 1
ATOM 732 C CA . PRO A 1 90 ? 42.619 1.160 -27.101 1.00 90.62 90 PRO A CA 1
ATOM 733 C C . PRO A 1 90 ? 43.198 -0.080 -27.803 1.00 90.62 90 PRO A C 1
ATOM 735 O O . PRO A 1 90 ? 44.299 -0.025 -28.335 1.00 90.62 90 PRO A O 1
ATOM 738 N N . ASN A 1 91 ? 42.434 -1.175 -27.857 1.00 88.06 91 ASN A N 1
ATOM 739 C CA . ASN A 1 91 ? 42.820 -2.424 -28.520 1.00 88.06 91 ASN A CA 1
ATOM 740 C C . ASN A 1 91 ? 42.345 -2.508 -29.985 1.00 88.06 91 ASN A C 1
ATOM 742 O O . ASN A 1 91 ? 42.434 -3.571 -30.594 1.00 88.06 91 ASN A O 1
ATOM 746 N N . GLY A 1 92 ? 41.806 -1.417 -30.540 1.00 90.88 92 GLY A N 1
ATOM 747 C CA . GLY A 1 92 ? 41.333 -1.335 -31.921 1.00 90.88 92 GLY A CA 1
ATOM 748 C C . GLY A 1 92 ? 39.861 -0.944 -32.058 1.00 90.88 92 GLY A C 1
ATOM 749 O O . GLY A 1 92 ? 39.158 -0.664 -31.084 1.00 90.88 92 GLY A O 1
ATOM 750 N N . THR A 1 93 ? 39.393 -0.928 -33.304 1.00 92.81 93 THR A N 1
ATOM 751 C CA . THR A 1 93 ? 38.029 -0.532 -33.674 1.00 92.81 93 THR A CA 1
ATOM 752 C C . THR A 1 93 ? 37.216 -1.752 -34.087 1.00 92.81 93 THR A C 1
ATOM 754 O O . THR A 1 93 ? 37.620 -2.509 -34.963 1.00 92.81 93 THR A O 1
ATOM 757 N N . THR A 1 94 ? 36.048 -1.933 -33.476 1.00 89.75 94 THR A N 1
ATOM 758 C CA . THR A 1 94 ? 35.081 -2.982 -33.817 1.00 89.75 94 THR A CA 1
ATOM 759 C C . THR A 1 94 ? 33.915 -2.376 -34.590 1.00 89.75 94 THR A C 1
ATOM 761 O O . THR A 1 94 ? 33.265 -1.454 -34.098 1.00 89.75 94 THR A O 1
ATOM 764 N N . VAL A 1 95 ? 33.623 -2.914 -35.775 1.00 86.69 95 VAL A N 1
ATOM 765 C CA . VAL A 1 95 ? 32.475 -2.520 -36.607 1.00 86.69 95 VAL A CA 1
ATOM 766 C C . VAL A 1 95 ? 31.489 -3.685 -36.660 1.00 86.69 95 VAL A C 1
ATOM 768 O O . VAL A 1 95 ? 31.859 -4.795 -37.028 1.00 86.69 95 VAL A O 1
ATOM 771 N N . SER A 1 96 ? 30.245 -3.445 -36.254 1.00 84.62 96 SER A N 1
ATOM 772 C CA . SER A 1 96 ? 29.158 -4.429 -36.243 1.00 84.62 96 SER A CA 1
ATOM 773 C C . SER A 1 96 ? 28.130 -4.084 -37.317 1.00 84.62 96 SER A C 1
ATOM 775 O O . SER A 1 96 ? 27.659 -2.947 -37.371 1.00 84.62 96 SER A O 1
ATOM 777 N N . PHE A 1 97 ? 27.778 -5.062 -38.149 1.00 80.94 97 PHE A N 1
ATOM 778 C CA . PHE A 1 97 ? 26.776 -4.928 -39.207 1.00 80.94 97 PHE A CA 1
ATOM 779 C C . PHE A 1 97 ? 25.461 -5.597 -38.785 1.00 80.94 97 PHE A C 1
ATOM 781 O O . PHE A 1 97 ? 25.508 -6.624 -38.102 1.00 80.94 97 PHE A O 1
ATOM 788 N N . PRO A 1 98 ? 24.300 -5.067 -39.209 1.00 80.19 98 PRO A N 1
ATOM 789 C CA . PRO A 1 98 ? 23.036 -5.783 -39.097 1.00 80.19 98 PRO A CA 1
ATOM 790 C C . PRO A 1 98 ? 23.107 -7.135 -39.815 1.00 80.19 98 PRO A C 1
ATOM 792 O O . PRO A 1 98 ? 23.677 -7.219 -40.905 1.00 80.19 98 PRO A O 1
ATOM 795 N N . ILE A 1 99 ? 22.493 -8.167 -39.228 1.00 71.44 99 ILE A N 1
ATOM 796 C CA . ILE A 1 99 ? 22.515 -9.552 -39.741 1.00 71.44 99 ILE A CA 1
ATOM 797 C C . ILE A 1 99 ? 22.024 -9.623 -41.194 1.00 71.44 99 ILE A C 1
ATOM 799 O O . ILE A 1 99 ? 22.602 -10.340 -42.005 1.00 71.44 99 ILE A O 1
ATOM 803 N N . ASP A 1 100 ? 21.030 -8.809 -41.545 1.00 72.12 100 ASP A N 1
ATOM 804 C CA . ASP A 1 100 ? 20.392 -8.835 -42.865 1.00 72.12 100 ASP A CA 1
ATOM 805 C C . ASP A 1 100 ? 21.125 -7.991 -43.924 1.00 72.12 100 ASP A C 1
ATOM 807 O O . ASP A 1 100 ? 20.730 -7.967 -45.087 1.00 72.12 100 ASP A O 1
ATOM 811 N N . LYS A 1 101 ? 22.170 -7.245 -43.535 1.00 70.62 101 LYS A N 1
ATOM 812 C CA . LYS A 1 101 ? 22.885 -6.290 -44.405 1.00 70.62 101 LYS A CA 1
ATOM 813 C C . LYS A 1 101 ? 24.403 -6.455 -44.331 1.00 70.62 101 LYS A C 1
ATOM 815 O O . LYS A 1 101 ? 25.142 -5.475 -44.457 1.00 70.62 101 LYS A O 1
ATOM 820 N N . VAL A 1 102 ? 24.878 -7.678 -44.097 1.00 72.94 102 VAL A N 1
ATOM 821 C CA . VAL A 1 102 ? 26.316 -7.970 -44.114 1.00 72.94 102 VAL A CA 1
ATOM 822 C C . VAL A 1 102 ? 26.837 -7.797 -45.549 1.00 72.94 102 VAL A C 1
ATOM 824 O O . VAL A 1 102 ? 26.284 -8.397 -46.470 1.00 72.94 102 VAL A O 1
ATOM 827 N N . PRO A 1 103 ? 27.873 -6.971 -45.779 1.00 72.88 103 PRO A N 1
ATOM 828 C CA . PRO A 1 103 ? 28.446 -6.798 -47.108 1.00 72.88 103 PRO A CA 1
ATOM 829 C C . PRO A 1 103 ? 28.987 -8.122 -47.656 1.00 72.88 103 PRO A C 1
ATOM 831 O O . PRO A 1 103 ? 29.722 -8.818 -46.956 1.00 72.88 103 PRO A O 1
ATOM 834 N N . SER A 1 104 ? 28.751 -8.402 -48.939 1.00 68.44 104 SER A N 1
ATOM 835 C CA . SER A 1 104 ? 29.309 -9.574 -49.639 1.00 68.44 104 SER A CA 1
ATOM 836 C C . SER A 1 104 ? 30.842 -9.586 -49.724 1.00 68.44 104 SER A C 1
ATOM 838 O O . SER A 1 104 ? 31.454 -10.556 -50.157 1.00 68.44 104 SER A O 1
ATOM 840 N N . LEU A 1 105 ? 31.496 -8.517 -49.261 1.00 69.19 105 LEU A N 1
ATOM 841 C CA . LEU A 1 105 ? 32.938 -8.467 -49.028 1.00 69.19 105 LEU A CA 1
ATOM 842 C C . LEU A 1 105 ? 33.407 -9.509 -47.995 1.00 69.19 105 LEU A C 1
ATOM 844 O O . LEU A 1 105 ? 34.566 -9.916 -48.034 1.00 69.19 105 LEU A O 1
ATOM 848 N N . PHE A 1 106 ? 32.523 -9.929 -47.084 1.00 71.00 106 PHE A N 1
ATOM 849 C CA . PHE A 1 106 ? 32.794 -10.980 -46.100 1.00 71.00 106 PHE A CA 1
ATOM 850 C C . PHE A 1 106 ? 32.430 -12.381 -46.593 1.00 71.00 106 PHE A C 1
ATOM 852 O O . PHE A 1 106 ? 32.735 -13.357 -45.902 1.00 71.00 106 PHE A O 1
ATOM 859 N N . ASP A 1 107 ? 31.807 -12.498 -47.769 1.00 72.19 107 ASP A N 1
ATOM 860 C CA . ASP A 1 107 ? 31.563 -13.802 -48.360 1.00 72.19 107 ASP A CA 1
ATOM 861 C C . ASP A 1 107 ? 32.911 -14.394 -48.785 1.00 72.19 107 ASP A C 1
ATOM 863 O O . ASP A 1 107 ? 33.686 -13.741 -49.498 1.00 72.19 107 ASP A O 1
ATOM 867 N N . PRO A 1 108 ? 33.239 -15.625 -48.356 1.00 69.31 108 PRO A N 1
ATOM 868 C CA . PRO A 1 108 ? 34.441 -16.280 -48.828 1.00 69.31 108 PRO A CA 1
ATOM 869 C C . PRO A 1 108 ? 34.302 -16.455 -50.339 1.00 69.31 108 PRO A C 1
ATOM 871 O O . PRO A 1 108 ? 33.460 -17.217 -50.815 1.00 69.31 108 PRO A O 1
ATOM 874 N N . LYS A 1 109 ? 35.131 -15.745 -51.113 1.00 70.56 109 LYS A N 1
ATOM 875 C CA . LYS A 1 109 ? 35.261 -16.034 -52.542 1.00 70.56 109 LYS A CA 1
ATOM 876 C C . LYS A 1 109 ? 35.615 -17.518 -52.662 1.00 70.56 109 LYS A C 1
ATOM 878 O O . LYS A 1 109 ? 36.564 -17.940 -51.996 1.00 70.56 109 LYS A O 1
ATOM 883 N N . PRO A 1 110 ? 34.928 -18.311 -53.502 1.00 58.78 110 PRO A N 1
ATOM 884 C CA . PRO A 1 110 ? 35.424 -19.626 -53.866 1.00 58.78 110 PRO A CA 1
ATOM 885 C C 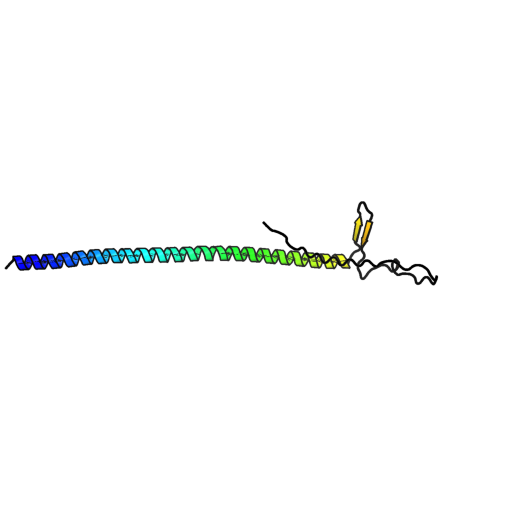. PRO A 1 110 ? 36.691 -19.419 -54.706 1.00 58.78 110 PRO A C 1
ATOM 887 O O . PRO A 1 110 ? 36.654 -19.381 -55.932 1.00 58.78 110 PRO A O 1
ATOM 890 N N . SER A 1 111 ? 37.830 -19.193 -54.048 1.00 55.53 111 SER A N 1
ATOM 891 C CA . SER A 1 111 ? 39.123 -19.236 -54.710 1.00 55.53 111 SER A CA 1
ATOM 892 C C . SER A 1 111 ? 39.416 -20.702 -54.976 1.00 55.53 111 SER A C 1
ATOM 894 O O . SER A 1 111 ? 39.663 -21.465 -54.043 1.00 55.53 111 SER A O 1
ATOM 896 N N . GLY A 1 112 ? 39.375 -21.093 -56.247 1.00 57.66 112 GLY A N 1
ATOM 897 C CA . GLY A 1 112 ? 39.777 -22.410 -56.742 1.00 57.66 112 GLY A CA 1
ATOM 898 C C . GLY A 1 112 ? 41.279 -22.684 -56.610 1.00 57.66 112 GLY A C 1
ATOM 899 O O . GLY A 1 112 ? 41.887 -23.188 -57.545 1.00 57.66 112 GLY A O 1
ATOM 900 N N . PHE A 1 113 ? 41.881 -22.356 -55.467 1.00 46.56 113 PHE A N 1
ATOM 901 C CA . PHE A 1 113 ? 43.243 -22.736 -55.126 1.00 46.56 113 PHE A CA 1
ATOM 902 C C . PHE A 1 113 ? 43.191 -23.703 -53.950 1.00 46.56 113 PHE A C 1
ATOM 904 O O . PHE A 1 113 ? 42.801 -23.370 -52.833 1.00 46.56 113 PHE A O 1
ATOM 911 N N . LEU A 1 114 ? 43.506 -24.948 -54.287 1.00 46.41 11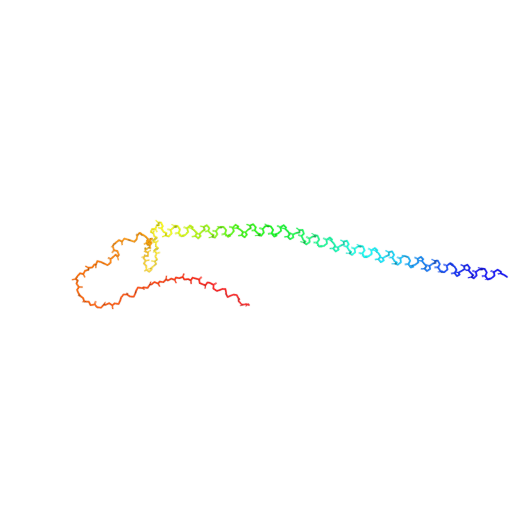4 LEU A N 1
ATOM 912 C CA . LEU A 1 114 ? 43.552 -26.106 -53.417 1.00 46.41 114 LEU A CA 1
ATOM 913 C C . LEU A 1 114 ? 44.532 -25.913 -52.250 1.00 46.41 114 LEU A C 1
ATOM 915 O O . LEU A 1 114 ? 45.592 -25.314 -52.399 1.00 46.41 114 LEU A O 1
ATOM 919 N N . SER A 1 115 ? 44.162 -26.543 -51.132 1.00 46.62 115 SER A N 1
ATOM 920 C CA . SER A 1 115 ? 45.015 -27.039 -50.045 1.00 46.62 115 SER A CA 1
ATOM 921 C C . SER A 1 115 ? 45.953 -26.047 -49.344 1.00 46.62 115 SER A C 1
ATOM 923 O O . SER A 1 115 ? 47.048 -25.768 -49.817 1.00 46.62 115 SER A O 1
ATOM 925 N N . ALA A 1 116 ? 45.607 -25.673 -48.112 1.00 48.91 116 ALA A N 1
ATOM 926 C CA . ALA A 1 116 ? 46.293 -26.164 -46.910 1.00 48.91 116 ALA A CA 1
ATOM 927 C C . ALA A 1 116 ? 45.731 -25.466 -45.660 1.00 48.91 116 ALA A C 1
ATOM 929 O O . ALA A 1 116 ? 45.444 -24.276 -45.677 1.00 48.91 116 ALA A O 1
ATOM 930 N N . VAL A 1 117 ? 45.618 -26.241 -44.577 1.00 43.19 117 VAL A N 1
ATOM 931 C CA . VAL A 1 117 ? 45.368 -25.833 -43.181 1.00 43.19 117 VAL A CA 1
ATOM 932 C C . VAL A 1 117 ? 44.089 -25.033 -42.895 1.00 43.19 117 VAL A C 1
ATOM 934 O O . VAL A 1 117 ? 44.084 -23.833 -42.639 1.00 43.19 117 VAL A O 1
ATOM 937 N N . SER A 1 118 ? 42.977 -25.764 -42.802 1.00 47.66 118 SER A N 1
ATOM 938 C CA . SER A 1 118 ? 41.813 -25.338 -42.027 1.00 47.66 118 SER A CA 1
ATOM 939 C C . SER A 1 118 ? 42.164 -25.290 -40.538 1.00 47.66 118 SER A C 1
ATOM 941 O O . SER A 1 118 ? 42.506 -26.325 -39.976 1.00 47.66 118 SER A O 1
ATOM 943 N N . ASN A 1 119 ? 42.045 -24.117 -39.916 1.00 45.72 119 ASN A N 1
ATOM 944 C CA . ASN A 1 119 ? 41.584 -23.931 -38.535 1.00 45.72 119 ASN A CA 1
ATOM 945 C C . ASN A 1 119 ? 41.289 -22.439 -38.315 1.00 45.72 119 ASN A C 1
ATOM 947 O O . ASN A 1 119 ? 42.100 -21.701 -37.764 1.00 45.72 119 ASN A O 1
ATOM 951 N N . VAL A 1 120 ? 40.111 -21.987 -38.752 1.00 44.97 120 VAL A N 1
ATOM 952 C CA . VAL A 1 120 ? 39.541 -20.714 -38.294 1.00 44.97 120 VAL A CA 1
ATOM 953 C C . VAL A 1 120 ? 38.297 -21.053 -37.489 1.00 44.97 120 VAL A C 1
ATOM 955 O O . VAL A 1 120 ? 37.224 -21.320 -38.028 1.00 44.97 120 VAL A O 1
ATOM 958 N N . THR A 1 121 ? 38.469 -21.112 -36.173 1.00 50.59 121 THR A N 1
ATOM 959 C CA . THR A 1 121 ? 37.389 -21.359 -35.221 1.00 50.59 121 THR A CA 1
ATOM 960 C C . THR A 1 121 ? 36.395 -20.200 -35.284 1.00 50.59 121 THR A C 1
ATOM 962 O O . THR A 1 121 ? 36.685 -19.084 -34.856 1.00 50.59 121 THR A O 1
ATOM 965 N N . ARG A 1 122 ? 35.202 -20.468 -35.824 1.00 51.34 122 ARG A N 1
ATOM 966 C CA . ARG A 1 122 ? 34.064 -19.542 -35.865 1.00 51.34 122 ARG A CA 1
ATOM 967 C C . ARG A 1 122 ? 33.536 -19.349 -34.442 1.00 51.34 122 ARG A C 1
ATOM 969 O O . ARG A 1 122 ? 32.749 -20.152 -33.949 1.00 51.34 122 ARG A O 1
ATOM 976 N N . GLN A 1 123 ? 33.998 -18.313 -33.750 1.00 42.97 123 GLN A N 1
ATOM 977 C CA . GLN A 1 123 ? 33.614 -18.075 -32.361 1.00 42.97 123 GLN A CA 1
ATOM 978 C C . GLN A 1 123 ? 32.292 -17.296 -32.295 1.00 42.97 123 GLN A C 1
ATOM 980 O O . GLN A 1 123 ? 32.269 -16.071 -32.224 1.00 42.97 123 GLN A O 1
ATOM 985 N N . PHE A 1 124 ? 31.170 -18.021 -32.324 1.00 43.16 124 PHE A N 1
ATOM 986 C CA . PHE A 1 124 ? 29.868 -17.476 -31.936 1.00 43.16 124 PHE A CA 1
ATOM 987 C C . PHE A 1 124 ? 29.838 -17.317 -30.415 1.00 43.16 124 PHE A C 1
ATOM 989 O O . PHE A 1 124 ? 29.725 -18.296 -29.681 1.00 43.16 124 PHE A O 1
ATOM 996 N N . ARG A 1 125 ? 29.945 -16.082 -29.921 1.00 46.25 125 ARG A N 1
ATOM 997 C CA . ARG A 1 125 ? 29.620 -15.763 -28.527 1.00 46.25 125 ARG A CA 1
ATOM 998 C C . ARG A 1 125 ? 28.168 -15.302 -28.443 1.00 46.25 125 ARG A C 1
ATOM 1000 O O . ARG A 1 125 ? 27.870 -14.133 -28.655 1.00 46.25 125 ARG A O 1
ATOM 1007 N N . SER A 1 126 ? 27.273 -16.217 -28.085 1.00 39.44 126 SER A N 1
ATOM 1008 C CA . SER A 1 126 ? 25.972 -15.872 -27.511 1.00 39.44 126 SER A CA 1
ATOM 1009 C C . SER A 1 126 ? 26.174 -15.493 -26.039 1.00 39.44 126 SER A C 1
ATOM 1011 O O . SER A 1 126 ? 26.325 -16.365 -25.183 1.00 39.44 126 SER A O 1
ATOM 1013 N N . SER A 1 127 ? 26.216 -14.197 -25.726 1.00 40.53 127 SER A N 1
ATOM 1014 C CA . SER A 1 127 ? 26.203 -13.729 -24.334 1.00 40.53 127 SER A CA 1
ATOM 1015 C C . SER A 1 127 ? 24.774 -13.760 -23.794 1.00 40.53 127 SER A C 1
ATOM 1017 O O . SER A 1 127 ? 24.049 -12.774 -23.891 1.00 40.53 127 SER A O 1
ATOM 1019 N N . ILE A 1 128 ? 24.368 -14.878 -23.191 1.00 48.91 128 ILE A N 1
ATOM 1020 C CA . ILE A 1 128 ? 23.221 -14.890 -22.276 1.00 48.91 128 ILE A CA 1
ATOM 1021 C C . ILE A 1 128 ? 23.739 -14.403 -20.919 1.00 48.91 128 ILE A C 1
ATOM 1023 O O . ILE A 1 128 ? 24.443 -15.115 -20.206 1.00 48.91 128 ILE A O 1
ATOM 1027 N N . SER A 1 129 ? 23.433 -13.150 -20.584 1.00 43.19 129 SER A N 1
ATOM 1028 C CA . SER A 1 129 ? 23.759 -12.546 -19.291 1.00 43.19 129 SER A CA 1
ATOM 1029 C C . SER A 1 129 ? 22.788 -13.051 -18.219 1.00 43.19 129 SER A C 1
ATOM 1031 O O . SER A 1 129 ? 21.758 -12.437 -17.950 1.00 43.19 129 SER A O 1
ATOM 1033 N N . SER A 1 130 ? 23.095 -14.184 -17.588 1.00 45.69 130 SER A N 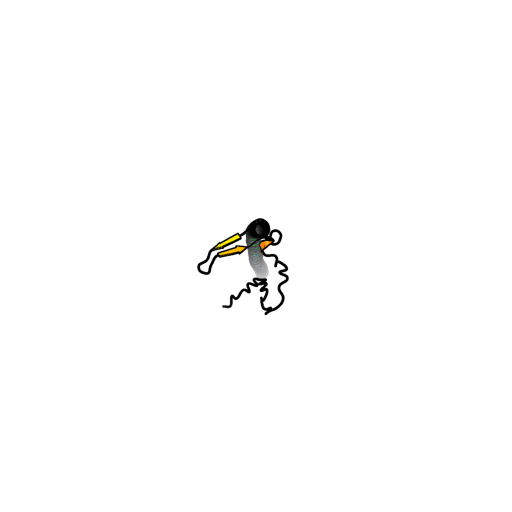1
ATOM 1034 C CA . SER A 1 130 ? 22.438 -14.594 -16.344 1.00 45.69 130 SER A CA 1
ATOM 1035 C C . SER A 1 130 ? 23.093 -13.872 -15.163 1.00 45.69 130 SER A C 1
ATOM 1037 O O . SER A 1 130 ? 24.068 -14.347 -14.576 1.00 45.69 130 SER A O 1
ATOM 1039 N N . ARG A 1 131 ? 22.562 -12.695 -14.813 1.00 50.09 131 ARG A N 1
ATOM 1040 C CA . ARG A 1 131 ? 22.953 -11.932 -13.619 1.00 50.09 131 ARG A CA 1
ATOM 1041 C C . ARG A 1 131 ? 22.332 -12.572 -12.372 1.00 50.09 131 ARG A C 1
ATOM 1043 O O . ARG A 1 131 ? 21.293 -12.129 -11.889 1.00 50.09 131 ARG A O 1
ATOM 1050 N N . LEU A 1 132 ? 22.968 -13.625 -11.852 1.00 46.81 132 LEU A N 1
ATOM 1051 C CA . LEU A 1 132 ? 22.630 -14.168 -10.536 1.00 46.81 132 LEU A CA 1
ATOM 1052 C C . LEU A 1 132 ? 22.931 -13.115 -9.462 1.00 46.81 132 LEU A C 1
ATOM 1054 O O . LEU A 1 132 ? 24.073 -12.690 -9.280 1.00 46.81 132 LEU A O 1
ATOM 1058 N N . HIS A 1 133 ? 21.885 -12.720 -8.741 1.00 51.28 133 HIS A N 1
ATOM 1059 C CA . HIS A 1 133 ? 21.993 -12.005 -7.479 1.00 51.28 133 HIS A CA 1
ATOM 1060 C C . HIS A 1 133 ? 22.826 -12.826 -6.492 1.00 51.28 133 HIS A C 1
ATOM 1062 O O . HIS A 1 133 ? 22.508 -13.978 -6.200 1.00 51.28 133 HIS A O 1
ATOM 1068 N N . ARG A 1 134 ? 23.859 -12.205 -5.925 1.00 42.50 134 ARG A N 1
ATOM 1069 C CA . ARG A 1 134 ? 24.497 -12.682 -4.701 1.00 42.50 134 ARG A CA 1
ATOM 1070 C C . ARG A 1 134 ? 24.563 -11.521 -3.714 1.00 42.50 134 ARG A C 1
ATOM 1072 O O . ARG A 1 134 ? 25.584 -10.865 -3.583 1.00 42.50 134 ARG A O 1
ATOM 1079 N N . PHE A 1 135 ? 23.438 -11.276 -3.048 1.00 46.41 135 PHE A N 1
ATOM 1080 C CA . PHE A 1 135 ? 23.438 -10.703 -1.707 1.00 46.41 135 PHE A CA 1
ATOM 1081 C C . PHE A 1 135 ? 23.412 -11.884 -0.739 1.00 46.41 135 PHE A C 1
ATOM 1083 O O . PHE A 1 135 ? 22.466 -12.671 -0.738 1.00 46.41 135 PHE A O 1
ATOM 1090 N N . ARG A 1 136 ? 24.466 -12.034 0.056 1.00 51.88 136 ARG A N 1
ATOM 1091 C CA . ARG A 1 136 ? 24.405 -12.767 1.316 1.00 51.88 136 ARG A CA 1
ATOM 1092 C C . ARG A 1 136 ? 25.193 -11.977 2.352 1.00 51.88 136 ARG A C 1
ATOM 1094 O O . ARG A 1 136 ? 26.393 -11.819 2.162 1.00 51.88 136 ARG A O 1
ATOM 1101 N N . TYR A 1 137 ? 24.423 -11.573 3.364 1.00 49.25 137 TYR A N 1
ATOM 1102 C CA . TYR A 1 137 ? 24.726 -11.118 4.723 1.00 49.25 137 TYR A CA 1
ATOM 1103 C C . TYR A 1 137 ? 25.724 -9.977 4.895 1.00 49.25 137 TYR A C 1
ATOM 1105 O O . TYR A 1 137 ? 26.938 -10.205 4.734 1.00 49.25 137 TYR A O 1
#

Foldseek 3Di:
DVVVVVVVVVVVVVVVVVVVVVVVVVVVVVVVVVVVVVVVVVVVCVVVVVVVVVVVVVVVVVVVVVVVVVVVVVVVVVVLQPDWDWDQDPVGIDIHDHPVDPDCVPVPDPPPDDDDDDDDPPDDDPDPDPPDDDDDD

Organism: Brassica napus (NCBI:txid3708)

Sequence (137 aa):
MDYLLLRRQENLSEMEQQLKKAEAAQRRKVQIEKAARESEAEAIRKILGQDSSRKKREDKIKKRLDELAQEKAAHEERASTSYIRTIMGPNGTTVSFPIDKVPSLFDPKPSGFLSAVSNVTRQFRSSISSRLHRFRY

Radius of gyration: 43.94 Å; chains: 1; bounding box: 89×32×124 Å

pLDDT: mean 76.26, std 16.25, range [39.44, 93.94]